Protein AF-D6TX78-F1 (afdb_monomer_lite)

Radius of gyration: 30.24 Å; chains: 1; bounding box: 43×38×81 Å

Foldseek 3Di:
DDDQDDDPVLVVCCVVPVVS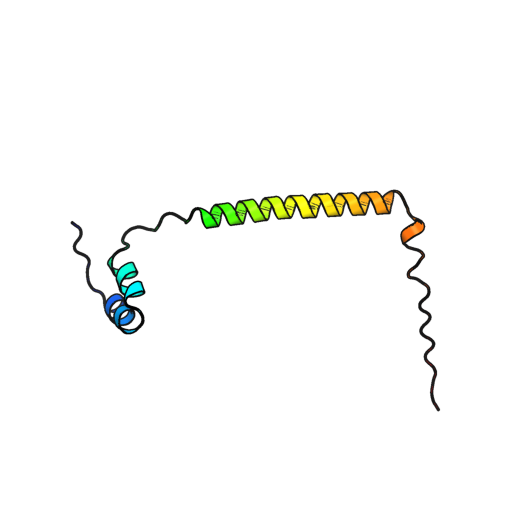SCCVRPDPDPPDDPCVVVVVVVVVVVVVVVVVVVVVVVVVVCVVDVPPPPPPPPPPPPPDDDD

Structure (mmCIF, N/CA/C/O backbone):
data_AF-D6TX78-F1
#
_entry.id   AF-D6TX78-F1
#
loop_
_atom_site.group_PDB
_atom_site.id
_atom_site.type_symbol
_atom_site.label_atom_id
_atom_site.label_alt_id
_atom_site.label_comp_id
_atom_site.label_asym_id
_atom_site.label_entity_id
_atom_site.label_seq_id
_atom_site.pdbx_PDB_ins_code
_atom_site.Cartn_x
_atom_site.Cartn_y
_atom_site.Cartn_z
_atom_site.occupancy
_atom_site.B_iso_or_equiv
_atom_site.auth_seq_id
_atom_site.auth_comp_id
_atom_site.auth_asym_id
_atom_site.auth_atom_id
_atom_site.pdbx_PDB_model_num
ATOM 1 N N . MET A 1 1 ? -0.263 14.547 24.449 1.00 46.06 1 MET A N 1
ATOM 2 C CA . MET A 1 1 ? -1.255 13.536 24.015 1.00 46.06 1 MET A CA 1
ATOM 3 C C . MET A 1 1 ? -2.406 14.254 23.333 1.00 46.06 1 MET A C 1
ATOM 5 O O . MET A 1 1 ? -3.111 14.990 24.011 1.00 46.06 1 MET A O 1
ATOM 9 N N . GLN A 1 2 ? -2.587 14.087 22.021 1.00 59.22 2 GLN A N 1
ATOM 10 C CA . GLN A 1 2 ? -3.828 14.520 21.375 1.00 59.22 2 GLN A CA 1
ATOM 11 C C . GLN A 1 2 ? -4.953 13.549 21.750 1.00 59.22 2 GLN A C 1
ATOM 13 O O . GLN A 1 2 ? -4.761 12.332 21.7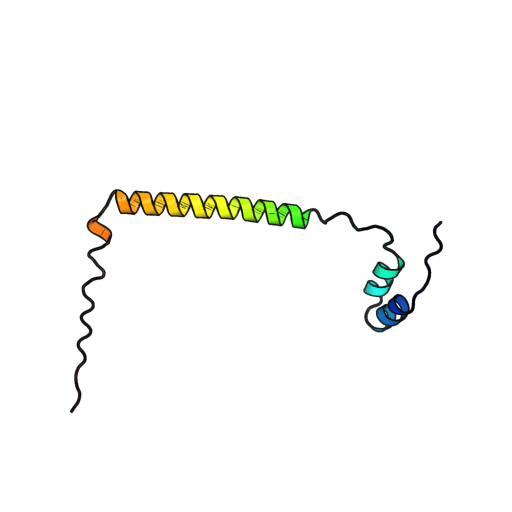71 1.00 59.22 2 GLN A O 1
ATOM 18 N N . LYS A 1 3 ? -6.119 14.084 22.112 1.00 64.69 3 LYS A N 1
ATOM 19 C CA . LYS A 1 3 ? -7.291 13.285 22.471 1.00 64.69 3 LYS A CA 1
ATOM 20 C C . LYS A 1 3 ? -7.981 12.843 21.180 1.00 64.69 3 LYS A C 1
ATOM 22 O O . LYS A 1 3 ? -8.698 13.631 20.573 1.00 64.69 3 LYS A O 1
ATOM 27 N N . LYS A 1 4 ? -7.760 11.590 20.773 1.00 75.19 4 LYS A N 1
ATOM 28 C CA . LYS A 1 4 ? -8.399 10.985 19.594 1.00 75.19 4 LYS A CA 1
ATOM 29 C C . LYS A 1 4 ? -9.919 10.976 19.780 1.00 75.19 4 LYS A C 1
ATOM 31 O O . LYS A 1 4 ? -10.429 10.402 20.744 1.00 75.19 4 LYS A O 1
ATOM 36 N N . ARG A 1 5 ? -10.640 11.675 18.901 1.00 85.69 5 ARG A N 1
ATOM 37 C CA . ARG A 1 5 ? -12.099 11.829 18.972 1.00 85.69 5 ARG A CA 1
ATOM 38 C C . ARG A 1 5 ? -12.761 10.712 18.173 1.00 85.69 5 ARG A C 1
ATOM 40 O O . ARG A 1 5 ? -12.532 10.595 16.977 1.00 85.69 5 ARG A O 1
ATOM 47 N N . ILE A 1 6 ? -13.607 9.918 18.826 1.00 89.81 6 ILE A N 1
ATOM 48 C CA . ILE A 1 6 ? -14.418 8.904 18.145 1.00 89.81 6 ILE A CA 1
ATOM 49 C C . ILE A 1 6 ? -15.488 9.627 17.319 1.00 89.81 6 ILE A C 1
ATOM 51 O O . ILE A 1 6 ? -16.317 10.356 17.868 1.00 89.81 6 ILE A O 1
ATOM 55 N N . THR A 1 7 ? -15.450 9.449 16.002 1.00 90.50 7 THR A N 1
ATOM 56 C CA . THR A 1 7 ? -16.434 9.981 15.052 1.00 90.50 7 THR A CA 1
ATOM 57 C C . THR A 1 7 ? -17.393 8.880 14.602 1.00 90.50 7 THR A C 1
ATOM 59 O O . THR A 1 7 ? -17.120 7.690 14.766 1.00 90.50 7 THR A O 1
ATOM 62 N N . PHE A 1 8 ? -18.521 9.272 14.006 1.00 92.62 8 PHE A N 1
ATOM 63 C CA . PHE A 1 8 ? -19.485 8.326 13.437 1.00 92.62 8 PHE A CA 1
ATOM 64 C C . PHE A 1 8 ? -18.840 7.394 12.396 1.00 92.62 8 PHE A C 1
ATOM 66 O O . PHE A 1 8 ? -19.092 6.193 12.406 1.00 92.62 8 PHE A O 1
ATOM 73 N N . GLU A 1 9 ? -17.936 7.914 11.563 1.00 87.38 9 GLU A N 1
ATOM 74 C CA . GLU A 1 9 ? -17.194 7.120 10.575 1.00 87.38 9 GLU A CA 1
ATOM 75 C C . GLU A 1 9 ? -16.328 6.028 11.213 1.00 87.38 9 GLU A C 1
ATOM 77 O O . GLU A 1 9 ? -16.266 4.921 10.684 1.00 87.38 9 GLU A O 1
ATOM 82 N N . ILE A 1 10 ? -15.708 6.296 12.367 1.00 89.38 10 ILE A N 1
ATOM 83 C CA . ILE A 1 10 ? -14.913 5.301 13.104 1.00 89.38 10 ILE A CA 1
ATOM 84 C C . ILE A 1 10 ? -15.817 4.184 13.638 1.00 89.38 10 ILE A C 1
ATOM 86 O O . ILE A 1 10 ? -15.457 3.011 13.558 1.00 89.38 10 ILE A O 1
ATOM 90 N N . VAL A 1 11 ? -17.011 4.529 14.132 1.00 93.81 11 VAL A N 1
ATOM 91 C CA . VAL A 1 11 ? -17.993 3.552 14.633 1.00 93.81 11 VAL A CA 1
ATOM 92 C C . VAL A 1 11 ? -18.516 2.666 13.500 1.00 93.81 11 VAL A C 1
ATOM 94 O O . VAL A 1 11 ? -18.564 1.445 13.645 1.00 93.81 11 VAL A O 1
ATOM 97 N N . VAL A 1 12 ? -18.849 3.258 12.350 1.00 95.00 12 VAL A N 1
ATOM 98 C CA . VAL A 1 12 ? -19.278 2.514 11.154 1.00 95.00 12 VAL A CA 1
ATOM 99 C C . VAL A 1 12 ? -18.144 1.647 10.608 1.00 95.00 12 VAL A C 1
ATOM 101 O O . VAL A 1 12 ? -18.362 0.496 10.242 1.00 95.00 12 VAL A O 1
ATOM 104 N N . ALA A 1 13 ? -16.914 2.161 10.578 1.00 92.38 13 ALA A N 1
ATOM 105 C CA . ALA A 1 13 ? -15.764 1.375 10.158 1.00 92.38 13 ALA A CA 1
ATOM 106 C C . ALA A 1 13 ? -15.520 0.188 11.095 1.00 92.38 13 ALA A C 1
ATOM 108 O O . ALA A 1 13 ? -15.144 -0.871 10.610 1.00 92.38 13 ALA A O 1
ATOM 109 N N . TYR A 1 14 ? -15.764 0.323 12.402 1.00 93.94 14 TYR A N 1
ATOM 110 C CA . TYR A 1 14 ? -15.506 -0.743 13.374 1.00 93.94 14 TYR A CA 1
ATOM 111 C C . TYR A 1 14 ? -16.410 -1.959 13.154 1.00 93.94 14 TYR A C 1
ATOM 113 O O . TYR A 1 14 ? -15.935 -3.089 13.235 1.00 93.94 14 TYR A O 1
ATOM 121 N N . SER A 1 15 ? -17.685 -1.738 12.817 1.00 94.75 15 SER A N 1
ATOM 122 C CA . SER A 1 15 ? -18.624 -2.830 12.531 1.00 94.75 15 SER A CA 1
ATOM 123 C C . SER A 1 15 ? -18.326 -3.554 11.215 1.00 94.75 15 SER A C 1
ATOM 125 O O . SER A 1 15 ? -18.642 -4.732 11.082 1.00 94.75 15 SER A O 1
ATOM 127 N N . GLN A 1 16 ? -17.705 -2.868 10.253 1.00 94.50 16 GLN A N 1
ATOM 128 C CA . GLN A 1 16 ? -17.357 -3.433 8.947 1.00 94.50 16 GLN A CA 1
ATOM 129 C C . GLN A 1 16 ? -15.965 -4.078 8.937 1.00 94.50 16 GLN A C 1
ATOM 131 O O . GLN A 1 16 ? -15.762 -5.129 8.337 1.00 94.50 16 GLN A O 1
ATOM 136 N N . CYS A 1 17 ? -14.985 -3.415 9.554 1.00 92.44 17 CYS A N 1
ATOM 137 C CA . CYS A 1 17 ? -13.583 -3.809 9.592 1.00 92.44 17 CYS A CA 1
ATOM 138 C C . CYS A 1 17 ? -12.860 -3.110 10.765 1.00 92.44 17 CYS A C 1
ATOM 140 O O . CYS A 1 17 ? -12.452 -1.948 10.644 1.00 92.44 17 CYS A O 1
ATOM 142 N N . PRO A 1 18 ? -12.616 -3.816 11.886 1.00 90.31 18 PRO A N 1
ATOM 143 C CA . PRO A 1 18 ? -11.945 -3.252 13.061 1.00 90.31 18 PRO A CA 1
ATOM 144 C C . PRO A 1 18 ? -10.576 -2.635 12.750 1.00 90.31 18 PRO A C 1
ATOM 146 O O . PRO A 1 18 ? -10.203 -1.610 13.319 1.00 90.31 18 PRO A O 1
ATOM 149 N N . GLN A 1 19 ? -9.846 -3.216 11.795 1.00 85.88 19 GLN A N 1
ATOM 150 C CA . GLN A 1 19 ? -8.545 -2.713 11.359 1.00 85.88 19 GLN A CA 1
ATOM 151 C C . GLN A 1 19 ? -8.655 -1.350 10.656 1.00 85.88 19 GLN A C 1
ATOM 153 O O . GLN A 1 19 ? -7.832 -0.466 10.883 1.00 85.88 19 GLN A O 1
ATOM 158 N N . LYS A 1 20 ? -9.705 -1.130 9.857 1.00 85.19 20 LYS A N 1
ATOM 159 C CA . LYS A 1 20 ? -9.983 0.167 9.222 1.00 85.19 20 LYS A CA 1
ATOM 160 C C . LYS A 1 20 ? -10.314 1.239 10.261 1.00 85.19 20 LYS A C 1
ATOM 162 O O . LYS A 1 20 ? -9.822 2.359 10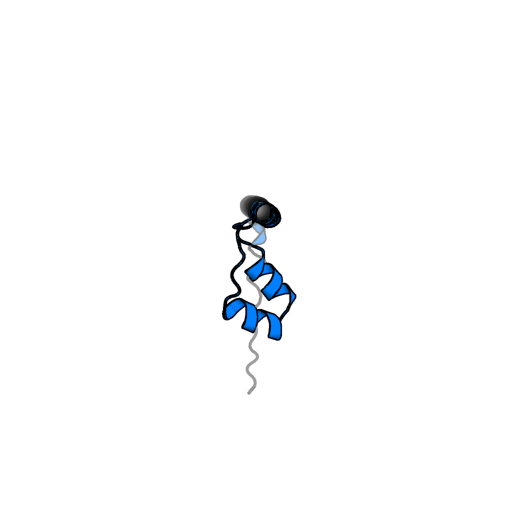.154 1.00 85.19 20 LYS A O 1
ATOM 167 N N . ALA A 1 21 ? -11.106 0.895 11.277 1.00 89.12 21 ALA A N 1
ATOM 168 C CA . ALA A 1 21 ? -11.401 1.801 12.387 1.00 89.12 21 ALA A CA 1
ATOM 169 C C . ALA A 1 21 ? -10.144 2.161 13.185 1.00 89.12 21 ALA A C 1
ATOM 171 O O . ALA A 1 21 ? -9.979 3.317 13.565 1.00 89.12 21 ALA A O 1
ATOM 172 N N . PHE A 1 22 ? -9.243 1.195 13.392 1.00 86.00 22 PHE A N 1
ATOM 173 C CA . PHE A 1 22 ? -7.952 1.445 14.024 1.00 86.00 22 PHE A CA 1
ATOM 174 C C . PHE A 1 22 ? -7.126 2.457 13.231 1.00 86.00 22 PHE A C 1
ATOM 176 O O . PHE A 1 22 ? -6.642 3.413 13.824 1.00 86.00 22 PHE A O 1
ATOM 183 N N . PHE A 1 23 ? -7.008 2.302 11.909 1.00 83.94 23 PHE A N 1
ATOM 184 C CA . PHE A 1 23 ? -6.294 3.280 11.086 1.00 83.94 23 PHE A CA 1
ATOM 185 C C . PHE A 1 23 ? -6.944 4.664 11.169 1.00 83.94 23 PHE A C 1
ATOM 187 O O . PHE A 1 23 ? -6.272 5.605 11.566 1.00 83.94 23 PHE A O 1
ATOM 194 N N . LEU A 1 24 ? -8.255 4.777 10.940 1.00 82.44 24 LEU A N 1
ATOM 195 C CA . LEU A 1 24 ? -8.975 6.059 11.018 1.00 82.44 24 LEU A CA 1
ATOM 196 C C . LEU A 1 24 ? -8.857 6.753 12.384 1.00 82.44 24 LEU A C 1
ATOM 198 O O . LEU A 1 24 ? -8.792 7.975 12.449 1.00 82.44 24 LEU A O 1
ATOM 202 N N . LEU A 1 25 ? -8.844 5.986 13.477 1.00 83.31 25 LEU A N 1
ATOM 203 C CA . LEU A 1 25 ? -8.685 6.521 14.829 1.00 83.31 25 LEU A CA 1
ATOM 204 C C . LEU A 1 25 ? -7.223 6.868 15.140 1.00 83.31 25 LEU A C 1
ATOM 206 O O . LEU A 1 25 ? -6.970 7.728 15.984 1.00 83.31 25 LEU A O 1
ATOM 210 N N . CYS A 1 26 ? -6.258 6.176 14.524 1.00 76.94 26 CYS A N 1
ATOM 211 C CA . CYS A 1 26 ? -4.855 6.250 14.913 1.00 76.94 26 CYS A CA 1
ATOM 212 C C . CYS A 1 26 ? -3.935 7.049 14.000 1.00 76.94 26 CYS A C 1
ATOM 214 O O . CYS A 1 26 ? -2.865 7.423 14.482 1.00 76.94 26 CYS A O 1
ATOM 216 N N . THR A 1 27 ? -4.327 7.334 12.763 1.00 70.19 27 THR A N 1
ATOM 217 C CA . THR A 1 27 ? -3.504 8.075 11.806 1.00 70.19 27 THR A CA 1
ATOM 218 C C . THR A 1 27 ? -3.929 9.543 11.752 1.00 70.19 27 THR A C 1
ATOM 220 O O . THR A 1 27 ? -4.768 9.913 10.937 1.00 70.19 27 THR A O 1
ATOM 223 N N . ASP A 1 28 ? -3.340 10.382 12.610 1.00 59.53 28 ASP A N 1
ATOM 224 C CA . ASP A 1 28 ? -3.280 11.839 12.364 1.00 59.53 28 ASP A CA 1
ATOM 225 C C . ASP A 1 28 ? -2.176 12.182 11.344 1.00 59.53 28 ASP A C 1
ATOM 227 O O . ASP A 1 28 ? -2.138 13.273 10.778 1.00 59.53 28 ASP A O 1
ATOM 231 N N . GLU A 1 29 ? -1.256 11.246 11.104 1.00 61.91 29 GLU A N 1
ATOM 232 C CA . GLU A 1 29 ? -0.159 11.417 10.165 1.00 61.91 29 GLU A CA 1
ATOM 233 C C . GLU A 1 29 ? -0.636 11.076 8.756 1.00 61.91 29 GLU A C 1
ATOM 235 O O . GLU A 1 29 ? -1.080 9.958 8.479 1.00 61.91 29 GLU A O 1
ATOM 240 N N . GLN A 1 30 ? -0.517 12.053 7.852 1.00 55.88 30 GLN A N 1
ATOM 241 C CA . GLN A 1 30 ? -0.407 11.775 6.427 1.00 55.88 30 GLN A CA 1
ATOM 242 C C . GLN A 1 30 ? 0.754 10.794 6.280 1.00 55.88 30 GLN A C 1
ATOM 244 O O . GLN A 1 30 ? 1.912 11.190 6.398 1.00 55.88 30 GLN A O 1
ATOM 249 N N . GLY A 1 31 ? 0.433 9.506 6.144 1.00 56.97 31 GLY A N 1
ATOM 250 C CA . GLY A 1 31 ? 1.438 8.462 6.038 1.00 56.97 31 GLY A CA 1
ATOM 251 C C . GLY A 1 31 ? 2.450 8.853 4.972 1.00 56.97 31 GLY A C 1
ATOM 252 O O . GLY A 1 31 ? 2.070 9.291 3.882 1.00 56.97 31 GLY A O 1
ATOM 253 N N . THR A 1 32 ? 3.732 8.734 5.301 1.00 59.62 32 THR A N 1
ATOM 254 C CA . THR A 1 32 ? 4.814 8.897 4.336 1.00 59.62 32 THR A CA 1
ATOM 255 C C . THR A 1 32 ? 4.476 8.046 3.109 1.00 59.62 32 THR A C 1
ATOM 257 O O . THR A 1 32 ? 4.115 6.875 3.285 1.00 59.62 32 THR A O 1
ATOM 260 N N . PRO A 1 33 ? 4.5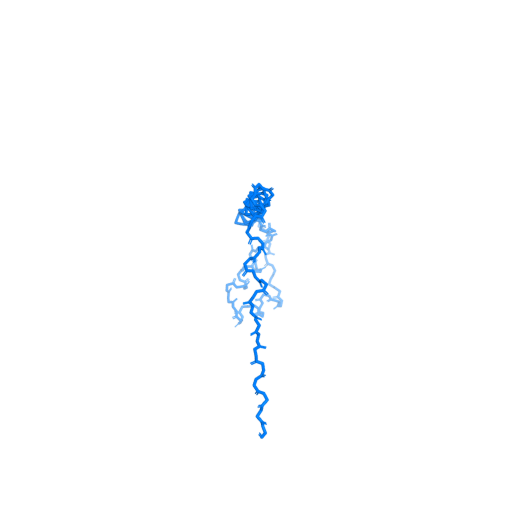23 8.597 1.880 1.00 58.56 33 PRO A N 1
ATOM 261 C CA . PRO A 1 33 ? 4.325 7.802 0.677 1.00 58.56 33 PRO A CA 1
ATOM 262 C C . PRO A 1 33 ? 5.211 6.562 0.762 1.00 58.56 33 PRO A C 1
ATOM 264 O O . PRO A 1 33 ? 6.417 6.669 0.969 1.00 58.56 33 PRO A O 1
ATOM 267 N N . HIS A 1 34 ? 4.598 5.380 0.708 1.00 64.62 34 HIS A N 1
ATOM 268 C CA . HIS A 1 34 ? 5.341 4.136 0.849 1.00 64.62 34 HIS A CA 1
ATOM 269 C C . HIS A 1 34 ? 6.371 4.063 -0.281 1.00 64.62 34 HIS A C 1
ATOM 271 O O . HIS A 1 34 ? 5.988 4.156 -1.447 1.00 64.62 34 HIS A O 1
ATOM 277 N N . GLU A 1 35 ? 7.641 3.815 0.059 1.00 69.25 35 GLU A N 1
ATOM 278 C CA . GLU A 1 35 ? 8.783 3.728 -0.879 1.00 69.25 35 GLU A CA 1
ATOM 279 C C . GLU A 1 35 ? 8.541 2.791 -2.077 1.00 69.25 35 GLU A C 1
ATOM 281 O O . GLU A 1 35 ? 9.163 2.905 -3.130 1.00 69.25 35 GLU A O 1
ATOM 286 N N . TYR A 1 36 ? 7.576 1.879 -1.952 1.00 72.19 36 TYR A N 1
ATOM 287 C CA . TYR A 1 36 ? 7.126 1.007 -3.022 1.00 72.19 36 TYR A CA 1
ATOM 288 C C . TYR A 1 36 ? 6.579 1.784 -4.226 1.00 72.19 36 TYR A C 1
ATOM 290 O O . TYR A 1 36 ? 6.762 1.362 -5.364 1.00 72.19 36 TYR A O 1
ATOM 298 N N . ARG A 1 37 ? 5.935 2.935 -4.003 1.00 69.12 37 ARG A N 1
ATOM 299 C CA . ARG A 1 37 ? 5.428 3.781 -5.087 1.00 69.12 37 ARG A CA 1
ATOM 300 C C . ARG A 1 37 ? 6.573 4.372 -5.911 1.00 69.12 37 ARG A C 1
ATOM 302 O O . ARG A 1 37 ? 6.530 4.286 -7.134 1.00 69.12 37 ARG A O 1
ATOM 309 N N . ASP A 1 38 ? 7.626 4.836 -5.246 1.00 73.25 38 ASP A N 1
ATOM 310 C CA . ASP A 1 38 ? 8.825 5.365 -5.905 1.00 73.25 38 ASP A CA 1
ATOM 311 C C . ASP A 1 38 ? 9.582 4.265 -6.663 1.00 73.25 38 ASP A C 1
ATOM 313 O O . ASP A 1 38 ? 10.068 4.475 -7.775 1.00 73.25 38 ASP A O 1
ATOM 317 N N . MET A 1 39 ? 9.630 3.051 -6.106 1.00 75.88 39 MET A N 1
ATOM 318 C CA . MET A 1 39 ? 10.182 1.883 -6.796 1.00 75.88 39 MET A CA 1
ATOM 319 C C . MET A 1 39 ? 9.397 1.529 -8.067 1.00 75.88 39 MET A C 1
ATOM 321 O O . MET A 1 39 ? 10.005 1.185 -9.082 1.00 75.88 39 MET A O 1
ATOM 325 N N . LEU A 1 40 ? 8.061 1.612 -8.036 1.00 73.88 40 LEU A N 1
ATOM 326 C CA . LEU A 1 40 ? 7.216 1.349 -9.206 1.00 73.88 40 LEU A CA 1
ATOM 327 C C . LEU A 1 40 ? 7.435 2.382 -10.318 1.00 73.88 40 LEU A C 1
ATOM 329 O O . LEU A 1 40 ? 7.510 2.003 -11.489 1.00 73.88 40 LEU A O 1
ATOM 333 N N . ASP A 1 41 ? 7.584 3.658 -9.966 1.00 75.50 41 ASP A N 1
ATOM 334 C CA . ASP A 1 41 ? 7.859 4.716 -10.942 1.00 75.50 41 ASP A CA 1
ATOM 335 C C . ASP A 1 41 ? 9.254 4.552 -11.570 1.00 75.50 41 ASP A C 1
ATOM 337 O O . ASP A 1 41 ? 9.386 4.566 -12.797 1.00 75.50 41 ASP A O 1
ATOM 341 N N . GLN A 1 42 ? 10.282 4.230 -10.775 1.00 77.62 42 GLN A N 1
ATOM 342 C CA . GLN A 1 42 ? 11.613 3.901 -11.309 1.00 77.62 42 GLN A CA 1
ATOM 343 C C . GLN A 1 42 ? 11.593 2.678 -12.237 1.00 77.62 42 GLN A C 1
ATOM 345 O O . GLN A 1 42 ? 12.292 2.644 -13.255 1.00 77.62 42 GLN A O 1
ATOM 350 N N . GLN A 1 43 ? 10.801 1.656 -11.902 1.00 75.81 43 GLN A N 1
ATOM 351 C CA . GLN A 1 43 ? 10.645 0.463 -12.735 1.00 75.81 43 GLN A CA 1
ATOM 352 C C . GLN A 1 43 ? 9.994 0.814 -14.081 1.00 75.81 43 GLN A C 1
ATOM 354 O O . GLN A 1 43 ? 10.427 0.333 -15.130 1.00 75.81 43 GLN A O 1
ATOM 359 N N . LYS A 1 44 ? 8.974 1.676 -14.068 1.00 74.94 44 LYS A N 1
ATOM 360 C CA . LYS A 1 44 ? 8.285 2.155 -15.270 1.00 74.94 44 LYS A CA 1
ATOM 361 C C . LYS A 1 44 ? 9.231 2.926 -16.192 1.00 74.94 44 LYS A C 1
ATOM 363 O O . LYS A 1 44 ? 9.225 2.672 -17.398 1.00 74.94 44 LYS A O 1
ATOM 368 N N . ASP A 1 45 ? 10.088 3.782 -15.644 1.00 77.12 45 ASP A N 1
ATOM 369 C CA . ASP A 1 45 ? 11.068 4.536 -16.432 1.00 77.12 45 ASP A CA 1
ATOM 370 C C . ASP A 1 45 ? 12.125 3.626 -17.069 1.00 77.12 45 ASP A C 1
ATOM 372 O O . ASP A 1 45 ? 12.453 3.778 -18.250 1.00 77.12 45 ASP A O 1
ATOM 376 N N . ARG A 1 46 ? 12.621 2.625 -16.331 1.00 74.56 46 ARG A N 1
ATOM 377 C CA . ARG A 1 46 ? 13.542 1.609 -16.874 1.00 74.56 46 ARG A CA 1
ATOM 378 C C . ARG A 1 46 ? 12.887 0.796 -17.990 1.00 74.56 46 ARG A C 1
ATOM 380 O O . ARG A 1 46 ? 13.489 0.606 -19.045 1.00 74.56 46 ARG A O 1
ATOM 387 N N . ASN A 1 47 ? 11.639 0.375 -17.801 1.00 74.75 47 ASN A N 1
ATOM 388 C CA . ASN A 1 47 ? 10.884 -0.362 -18.816 1.00 74.75 47 ASN A CA 1
ATOM 389 C C . ASN A 1 47 ? 10.632 0.491 -20.073 1.00 74.75 47 ASN A C 1
ATOM 391 O O . ASN A 1 47 ? 10.753 -0.001 -21.198 1.00 74.75 47 ASN A O 1
ATOM 395 N N . GLY A 1 48 ? 10.341 1.785 -19.909 1.00 76.56 48 GLY A N 1
ATOM 396 C CA . GLY A 1 48 ? 10.219 2.737 -21.017 1.00 76.56 48 GLY A CA 1
ATOM 397 C C . GLY A 1 48 ? 11.519 2.886 -21.816 1.00 76.56 48 GLY A C 1
ATOM 398 O O . GLY A 1 48 ? 11.512 2.903 -23.047 1.00 76.56 48 GLY A O 1
ATOM 399 N N . GLN A 1 49 ? 12.662 2.916 -21.133 1.00 70.44 49 GLN A N 1
ATOM 400 C CA . GLN A 1 49 ? 13.967 2.971 -21.794 1.00 70.44 49 GLN A CA 1
ATOM 401 C C . GLN A 1 49 ? 14.286 1.677 -22.558 1.00 70.44 49 GLN A C 1
ATOM 403 O O . GLN A 1 49 ? 14.734 1.748 -23.702 1.00 70.44 49 GLN A O 1
ATOM 408 N N . ILE A 1 50 ? 14.004 0.505 -21.977 1.00 74.38 50 ILE A N 1
ATOM 409 C CA . ILE A 1 50 ? 14.217 -0.806 -22.620 1.00 74.38 50 ILE A CA 1
ATOM 410 C C . ILE A 1 50 ? 13.353 -0.957 -23.879 1.00 74.38 50 ILE A C 1
ATOM 412 O O . ILE A 1 50 ? 13.833 -1.386 -24.926 1.00 74.38 50 ILE A O 1
ATOM 416 N N . THR A 1 51 ? 12.079 -0.573 -23.807 1.00 72.12 51 THR A N 1
ATOM 417 C CA . THR A 1 51 ? 11.177 -0.633 -24.969 1.00 72.12 51 THR A CA 1
ATOM 418 C C . THR A 1 51 ? 11.635 0.311 -26.084 1.00 72.12 51 THR A C 1
ATOM 420 O O . THR A 1 51 ? 11.690 -0.091 -27.246 1.00 72.12 51 THR A O 1
ATOM 423 N N . SER A 1 52 ? 12.056 1.532 -25.742 1.00 81.38 52 SER A N 1
ATOM 424 C CA . SER A 1 52 ? 12.585 2.512 -26.701 1.00 81.38 52 SER A CA 1
ATOM 425 C C . SER A 1 52 ? 13.859 2.034 -27.409 1.00 81.38 52 SER A C 1
ATOM 427 O O . SER A 1 52 ? 13.980 2.160 -28.632 1.00 81.38 52 SER A O 1
ATOM 429 N N . THR A 1 53 ? 14.813 1.450 -26.677 1.00 77.50 53 THR A N 1
ATOM 430 C CA . THR A 1 53 ? 16.059 0.936 -27.270 1.00 77.50 53 THR A CA 1
ATOM 431 C C . THR A 1 53 ? 15.807 -0.270 -28.167 1.00 77.50 53 THR A C 1
ATOM 433 O O . THR A 1 53 ? 16.367 -0.338 -29.263 1.00 77.50 53 THR A O 1
ATOM 436 N N . HIS A 1 54 ? 14.914 -1.172 -27.760 1.00 79.31 54 HIS A N 1
ATOM 437 C CA . HIS A 1 54 ? 14.542 -2.340 -28.553 1.00 79.31 54 HIS A CA 1
ATOM 438 C C . HIS A 1 54 ? 13.861 -1.948 -29.874 1.00 79.31 54 HIS A C 1
ATOM 440 O O . HIS A 1 54 ? 14.218 -2.462 -30.935 1.00 79.31 54 HIS A O 1
ATOM 446 N N . LEU A 1 55 ? 12.944 -0.973 -29.846 1.00 81.44 55 LEU A N 1
ATOM 447 C CA . LEU A 1 55 ? 12.299 -0.452 -31.057 1.00 81.44 55 LEU A CA 1
ATOM 448 C C . LEU A 1 55 ? 13.302 0.217 -32.007 1.00 81.44 55 LEU A C 1
ATOM 450 O O . LEU A 1 55 ? 13.259 -0.025 -33.214 1.00 81.44 55 LEU A O 1
ATOM 454 N N . LYS A 1 56 ? 14.253 1.000 -31.479 1.00 84.69 56 LYS A N 1
ATOM 455 C CA . LYS A 1 56 ? 15.341 1.584 -32.286 1.00 84.69 56 LYS A CA 1
ATOM 456 C C . LYS A 1 56 ? 16.214 0.511 -32.934 1.00 84.69 56 LYS A C 1
ATOM 458 O O . LYS A 1 56 ? 16.570 0.638 -34.103 1.00 84.69 56 LYS A O 1
ATOM 463 N N . TYR A 1 57 ? 16.556 -0.544 -32.196 1.00 83.00 57 TYR A N 1
ATOM 464 C CA . TYR A 1 57 ? 17.344 -1.658 -32.719 1.00 83.00 57 TYR A CA 1
ATOM 465 C C . TYR A 1 57 ? 16.620 -2.382 -33.861 1.00 83.00 57 TYR A C 1
ATOM 467 O O . TYR A 1 57 ? 17.204 -2.549 -34.931 1.00 83.00 57 TYR A O 1
ATOM 475 N N . ILE A 1 58 ? 15.339 -2.722 -33.678 1.00 83.31 58 ILE A N 1
ATOM 476 C CA . ILE A 1 58 ? 14.516 -3.342 -34.727 1.00 83.31 58 ILE A CA 1
ATOM 477 C C . ILE A 1 58 ? 14.447 -2.441 -35.962 1.00 83.31 58 ILE A C 1
ATOM 479 O O . ILE A 1 58 ? 14.713 -2.904 -37.068 1.00 83.31 58 ILE A O 1
ATOM 483 N N . SER A 1 59 ? 14.156 -1.149 -35.788 1.00 82.69 59 SER A N 1
ATOM 484 C CA . SER A 1 59 ? 14.109 -0.198 -36.905 1.00 82.69 59 SER A CA 1
ATOM 485 C C . SER A 1 59 ? 15.432 -0.150 -37.674 1.00 82.69 59 SER A C 1
ATOM 487 O O . SER A 1 59 ? 15.429 -0.107 -38.902 1.00 82.69 59 SER A O 1
ATOM 489 N N . ASN A 1 60 ? 16.565 -0.187 -36.969 1.00 85.50 60 ASN A N 1
ATOM 490 C CA . ASN A 1 60 ? 17.889 -0.194 -37.585 1.00 85.50 60 ASN A CA 1
ATOM 491 C C . ASN A 1 60 ? 18.191 -1.500 -38.330 1.00 85.50 60 ASN A C 1
ATOM 493 O O . ASN A 1 60 ? 18.845 -1.458 -39.371 1.00 85.50 60 ASN A O 1
ATOM 497 N N . LEU A 1 61 ? 17.740 -2.650 -37.820 1.00 79.75 61 LEU A N 1
ATOM 498 C CA . LEU A 1 61 ? 17.871 -3.931 -38.519 1.00 79.75 61 LEU A CA 1
ATOM 499 C C . LEU A 1 61 ? 17.048 -3.946 -39.809 1.00 79.75 61 LEU A C 1
ATOM 501 O O . LEU A 1 61 ? 17.572 -4.313 -40.858 1.00 79.75 61 LEU A O 1
ATOM 505 N N . LEU A 1 62 ? 15.798 -3.480 -39.746 1.00 78.25 62 LEU A N 1
ATOM 506 C CA . LEU A 1 62 ? 14.923 -3.377 -40.915 1.00 78.25 62 LEU A CA 1
ATOM 507 C C . LEU A 1 62 ? 15.488 -2.402 -41.962 1.00 78.25 62 LEU A C 1
ATOM 509 O O . LEU A 1 62 ? 15.447 -2.690 -43.153 1.00 78.25 62 LEU A O 1
ATOM 513 N N . ALA A 1 63 ? 16.095 -1.291 -41.531 1.00 77.19 63 ALA A N 1
ATOM 514 C CA . ALA A 1 63 ? 16.734 -0.330 -42.433 1.00 77.19 63 ALA A CA 1
ATOM 515 C C . ALA A 1 63 ? 18.003 -0.876 -43.118 1.00 77.19 63 ALA A C 1
ATOM 517 O O . ALA A 1 63 ? 18.338 -0.455 -44.223 1.00 77.19 63 ALA A O 1
ATOM 518 N N . LYS A 1 64 ? 18.720 -1.807 -42.476 1.00 78.81 64 LYS A N 1
ATOM 519 C CA . LYS A 1 64 ? 19.963 -2.406 -42.998 1.00 78.81 64 LYS A CA 1
ATOM 520 C C . LYS A 1 64 ? 19.733 -3.655 -43.853 1.00 78.81 64 LYS A C 1
ATOM 522 O O . LYS A 1 64 ? 20.679 -4.163 -44.450 1.00 78.81 64 LYS A O 1
ATOM 527 N N . SER A 1 65 ? 18.512 -4.181 -43.913 1.00 70.88 65 SER A N 1
ATOM 528 C CA . SER A 1 65 ? 18.185 -5.397 -44.666 1.00 70.88 65 SER A CA 1
ATOM 529 C C . SER A 1 65 ? 16.775 -5.293 -45.268 1.00 70.88 65 SER A C 1
ATOM 531 O O . SER A 1 65 ? 15.820 -5.799 -44.682 1.00 70.88 65 SER A O 1
ATOM 533 N N . PRO A 1 66 ? 16.630 -4.664 -46.455 1.00 63.41 66 PRO A N 1
ATOM 534 C CA . PRO A 1 66 ? 15.330 -4.407 -47.089 1.00 63.41 66 PRO A CA 1
ATOM 535 C C . PRO A 1 66 ? 14.569 -5.680 -47.496 1.00 63.41 66 PRO A C 1
ATOM 537 O O . PRO A 1 66 ? 13.357 -5.652 -47.683 1.00 63.41 66 PRO A O 1
ATOM 540 N N . CYS A 1 67 ? 15.269 -6.811 -47.617 1.00 54.91 67 CYS A N 1
ATOM 541 C CA . CYS A 1 67 ? 14.742 -8.060 -48.168 1.00 54.91 67 CYS A CA 1
ATOM 542 C C . CYS A 1 67 ? 13.699 -8.774 -47.280 1.00 54.91 67 CYS A C 1
ATOM 544 O O . CYS A 1 67 ? 13.157 -9.793 -47.694 1.00 54.91 67 CYS A O 1
ATOM 546 N N . ILE A 1 68 ? 13.417 -8.282 -46.067 1.00 56.34 68 ILE A N 1
ATOM 547 C CA . ILE A 1 68 ? 12.500 -8.935 -45.110 1.00 56.34 68 ILE A CA 1
ATOM 548 C C . ILE A 1 68 ? 11.016 -8.584 -45.368 1.00 56.34 68 ILE A C 1
ATOM 550 O O . ILE A 1 68 ? 10.128 -9.293 -44.901 1.00 56.34 68 ILE A O 1
ATOM 554 N N . LEU A 1 69 ? 10.711 -7.545 -46.159 1.00 54.28 69 LEU A N 1
ATOM 555 C CA . LEU A 1 69 ? 9.326 -7.108 -46.424 1.00 54.28 69 LEU A CA 1
ATOM 556 C C . LEU A 1 69 ? 8.621 -7.843 -47.585 1.00 54.28 69 LEU A C 1
ATOM 558 O O . LEU A 1 69 ? 7.408 -7.726 -47.723 1.00 54.28 69 LEU A O 1
ATOM 562 N N . GLU A 1 70 ? 9.335 -8.635 -48.389 1.00 49.97 70 GLU A N 1
ATOM 563 C CA . GLU A 1 70 ? 8.798 -9.257 -49.618 1.00 49.97 70 GLU A CA 1
ATOM 564 C C . GLU A 1 70 ? 8.087 -10.612 -49.392 1.00 49.97 70 GLU A C 1
ATOM 566 O O . GLU A 1 70 ? 7.528 -11.183 -50.326 1.00 49.97 70 GLU A O 1
ATOM 571 N N . MET A 1 71 ? 8.069 -11.161 -48.169 1.00 48.72 71 MET A N 1
ATOM 572 C CA . MET A 1 71 ? 7.479 -12.491 -47.908 1.00 48.72 71 MET A CA 1
ATOM 573 C C . MET A 1 71 ? 5.989 -12.468 -47.525 1.00 48.72 71 MET A C 1
ATOM 575 O O . MET A 1 71 ? 5.374 -13.528 -47.419 1.00 48.72 71 MET A O 1
ATOM 579 N N . THR A 1 72 ? 5.370 -11.296 -47.341 1.00 52.97 72 THR A N 1
ATOM 580 C CA . THR A 1 72 ? 3.960 -11.191 -46.909 1.00 52.97 72 THR A CA 1
ATOM 581 C C . THR A 1 72 ? 2.955 -10.983 -48.050 1.00 52.97 72 THR A C 1
ATOM 583 O O . THR A 1 72 ? 1.755 -10.948 -47.787 1.00 52.97 72 THR A O 1
ATOM 586 N N . SER A 1 73 ? 3.384 -10.902 -49.318 1.00 49.53 73 SER A N 1
ATOM 587 C CA . SER A 1 73 ? 2.474 -10.593 -50.441 1.00 49.53 73 SER A CA 1
ATOM 588 C C . SER A 1 73 ? 1.820 -11.801 -51.135 1.00 49.53 73 SER A C 1
ATOM 590 O O . SER A 1 73 ? 1.004 -11.615 -52.034 1.00 49.53 73 SER A O 1
ATOM 592 N N . SER A 1 74 ? 2.104 -13.044 -50.732 1.00 51.78 74 SER A N 1
ATOM 593 C CA . SER A 1 74 ? 1.561 -14.240 -51.404 1.00 51.78 74 SER A CA 1
ATOM 594 C C . SER A 1 74 ? 0.707 -15.128 -50.496 1.00 51.78 74 SER A C 1
ATOM 596 O O . SER A 1 74 ? 0.954 -16.320 -50.365 1.00 51.78 74 SER A O 1
ATOM 598 N N . VAL A 1 75 ? -0.365 -14.574 -49.923 1.00 52.47 75 VAL A N 1
ATOM 599 C CA . VAL A 1 75 ? -1.547 -15.375 -49.555 1.00 52.47 75 VAL A CA 1
ATOM 600 C C . VAL A 1 75 ? -2.673 -14.999 -50.511 1.00 52.47 75 VAL A C 1
ATOM 602 O O . VAL A 1 75 ? -3.519 -14.155 -50.230 1.00 52.47 75 VAL A O 1
ATOM 605 N N . LYS A 1 76 ? -2.667 -15.615 -51.695 1.00 51.47 76 LYS A N 1
ATOM 606 C CA . LYS A 1 76 ? -3.806 -15.571 -52.615 1.00 51.47 76 LYS A CA 1
ATOM 607 C C . LYS A 1 76 ? -4.869 -16.513 -52.048 1.00 51.47 76 LYS A C 1
ATOM 609 O O . LYS A 1 76 ? -4.837 -17.714 -52.305 1.00 51.47 76 LYS A O 1
ATOM 614 N N . VAL A 1 77 ? -5.775 -15.979 -51.231 1.00 55.19 77 VAL A N 1
ATOM 615 C CA . VAL A 1 77 ? -6.990 -16.691 -50.819 1.00 55.19 77 VAL A CA 1
ATOM 616 C C . VAL A 1 77 ? -7.800 -16.952 -52.090 1.00 55.19 77 VAL A C 1
ATOM 618 O O . VAL A 1 77 ? -8.418 -16.047 -52.646 1.00 55.19 77 VAL A O 1
ATOM 621 N N . LYS A 1 78 ? -7.744 -18.183 -52.606 1.00 51.59 78 LYS A N 1
ATOM 622 C CA . LYS A 1 78 ? -8.701 -18.654 -53.607 1.00 51.59 78 LYS A CA 1
ATOM 623 C C . LYS A 1 78 ? -10.031 -18.841 -52.885 1.00 51.59 78 LYS A C 1
ATOM 625 O O . LYS A 1 78 ? -10.211 -19.831 -52.183 1.00 51.59 78 LYS A O 1
ATOM 630 N N . HIS A 1 79 ? -10.944 -17.891 -53.046 1.00 51.22 79 HIS A N 1
ATOM 631 C CA . HIS A 1 79 ? -12.352 -18.151 -52.783 1.00 51.22 79 HIS A CA 1
ATOM 632 C C . HIS A 1 79 ? -12.821 -19.171 -53.824 1.00 51.22 79 HIS A C 1
ATOM 634 O O . HIS A 1 79 ? -12.796 -18.901 -55.023 1.00 51.22 79 HIS A O 1
ATOM 640 N N . HIS A 1 80 ? -13.130 -20.382 -53.367 1.00 44.28 80 HIS A N 1
ATOM 641 C CA . HIS A 1 80 ? -13.811 -21.375 -54.180 1.00 44.28 80 HIS A CA 1
ATOM 642 C C . HIS A 1 80 ? -15.302 -21.061 -54.073 1.00 44.28 80 HIS A C 1
ATOM 644 O O . HIS A 1 80 ? -15.929 -21.361 -53.056 1.00 44.28 80 HIS A O 1
ATOM 650 N N . ASP A 1 81 ? -15.848 -20.403 -55.093 1.00 51.09 81 ASP A N 1
ATOM 651 C CA . ASP A 1 81 ? -17.292 -20.280 -55.238 1.00 51.09 81 ASP A CA 1
ATOM 652 C C . ASP A 1 81 ? -17.878 -21.694 -55.325 1.00 51.09 81 ASP A C 1
ATOM 654 O O . ASP A 1 81 ? -17.396 -22.556 -56.065 1.00 51.09 81 ASP A O 1
ATOM 658 N N . THR A 1 82 ? -18.859 -21.954 -54.469 1.00 48.38 82 THR A N 1
ATOM 659 C CA . THR A 1 82 ? -19.643 -23.185 -54.467 1.00 48.38 82 THR A CA 1
ATOM 660 C C . THR A 1 82 ? -20.995 -22.815 -55.049 1.00 48.38 82 THR A C 1
ATOM 662 O O . THR A 1 82 ? -21.747 -22.078 -54.412 1.00 48.38 82 THR A O 1
ATOM 665 N N . SER A 1 83 ? -21.288 -23.296 -56.254 1.00 54.69 83 SER A N 1
ATOM 666 C CA . SER A 1 83 ? -22.653 -23.440 -56.751 1.00 54.69 83 SER A CA 1
ATOM 667 C C . SER A 1 83 ? -22.750 -24.620 -57.700 1.00 54.69 83 SER A C 1
ATOM 669 O O . SER A 1 83 ? -21.722 -24.969 -58.320 1.00 54.69 83 SER A O 1
#

pLDDT: mean 72.42, std 14.44, range [44.28, 95.0]

Organism: NCBI:txid485913

Sequence (83 aa):
MQKKRITFEIVVAYSQCPQKAFFLLCTDEQGTPHEYRDMLDQQKDRNGQITSTHLKYISNLLAKSPCILEMTSSVKVKHHDTS

Secondary structure (DSSP, 8-state):
---PPPPHHHHHHHHH-HHHHHHHHH--S-PPPPHHHHHHHHHHHHHHHHHHHHHHHHHHHHHH-GGGGGGSS----------

=== Feature glossary ===
A reading guide for the features in this record.

Start from the sequence.

  · Sequence gives the chain of amino acids in standard one-letter code (A=alanine, C=cysteine, …, Y=tyrosine), read N→C. It is the only feature that is directly encoded by the gene; all structural features are derived from the folded form of this sequence.

Fold it, and you get atomic coordinates and the backbone conformation that goes with them.

  · Structure coordinates are given as an mmCIF _atom_site loop: one row per atom with element, residue name, chain id, sequence number, and x/y/z position in Å. Only the four main-chain atoms per residue are included here; side chains are omitted to keep the record compact.

  · Backbone dihedral angles. Every residue except chain termini has a φ (preceding-C → N → Cα → C) and a ψ (N → Cα → C → next-N). They are reported in degrees following the IUPAC sign convention. Secondary structure is essentially a statement about which (φ, ψ) basin each residue occupies.

  · Eight-state secondary structure (DSSP): H is the canonical α-helix, G the tighter 3₁₀-helix, I the wider π-helix; E/B are β-structure, T and S are turns and bends, and '-' is everything else. DSSP derives these from the pattern of main-chain N–H···O=C hyd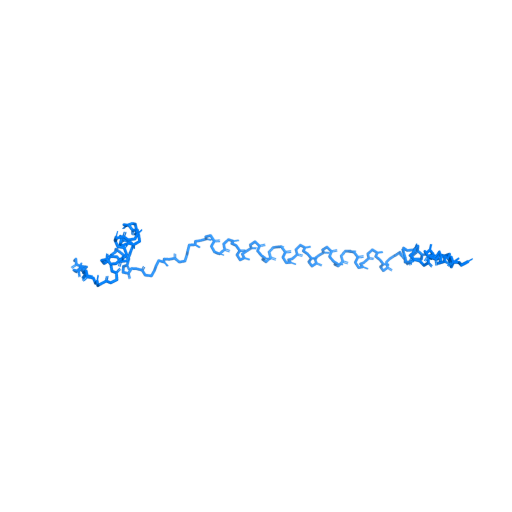rogen bonds, not from the sequence.

  · SS3 is a coarse helix/strand/coil call (letters a/b/c) made by the P-SEA algorithm from inter-Cα distances and dihedrals. It is less detailed than DSSP but needs only Cα positions.

Summarize the fold with a handful of shape descriptors and a per-residue structural alphabet.

  · Radius of gyration (Rg) is the root-mean-square distance of Cα atoms from their centroid — a single number for overall size and compactness. A globular domain of N residues has Rg ≈ 2.2·N^0.38 Å; an extended or disordered chain has a much larger Rg. The Cα contact count is the number of residue pairs whose Cα atoms are within 8 Å and are more than four positions apart in sequence — a standard proxy for tertiary packing density. The bounding box is the smallest axis-aligned box enclosing all Cα atoms.

  · 3Di is Foldseek's structural alphabet. Each residue is assigned one of twenty discrete states based on how its Cα sits relative to its spatial (not sequential) neighbors. Aligning 3Di strings finds structural homologs roughly as well as full 3D superposition, but orders of magnitude faster.

  · Solvent-accessible surface area (SASA) is the area in Å² traced out by the centre of a 1.4 Å probe sphere (a water molecule) rolled over the protein's van der Waals surface (Shrake–Rupley / Lee–Richards construction). Buried residues have near-zero SASA; fully exposed residues can exceed 200 Å². The total SASA scales roughly with the number of surface residues.

Ask how reliable the model is.

  · For AlphaFold models, the B-factor field carries pLDDT — the model's own estimate of local accuracy on a 0–100 scale. Regions with pLDDT<50 should be treated as essentially unmodeled; they often correspond to intrinsically disordered segments.

  · For experimental (PDB) structures, the B-factor (temperature factor) quantifies the positional spread of each atom in the crystal — a combination of thermal vibration and static disorder — in units of Å². High B-factors mark flexible loops or poorly resolved regions; low B-factors mark the rigid, well-ordered core.

  · Predicted Aligned Error (PAE) is an AlphaFold confidence matrix: entry (i, j) is the expected error in the position of residue j, in ångströms, when the prediction is superimposed on the true structure at residue i. Low PAE within a block of residues means that block is internally rigid and well-predicted; high PAE between two blocks means their relative placement is uncertain even if each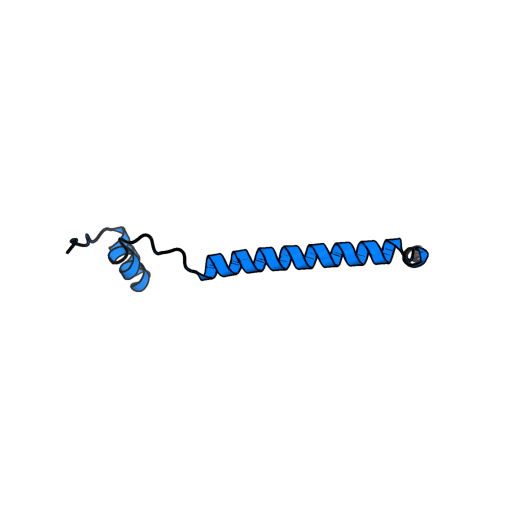 block individually is confident.

Place it in context: what it resembles, what it is annotated as, and how it looks.

  · Structural nearest neighbors (via Foldseek easy-search vs the PDB). Reported per hit: target PDB id, E-value, and alignment TM-score. A TM-score above ~0.5 is the conventional threshold for 'same fold'.

  · Functional annotations link the protein to curated databases. InterPro entries identify conserved domains and families by matching the sequence against member-database signatures (Pfam, PROSITE, CDD, …). Gene Ontology (GO) terms describe molecular function, biological process, and cellular component in a controlled vocabulary. CATH places the structure in a hierarchical fold classification (Class/Architecture/Topology/Homologous-superfamily). The organism is the source species.

  · The contact map is a binary N×N matrix image: pixel (i, j) is dark where Cα_i and Cα_j are within 8 Å and |i−j|>4. Because the |i−j|>4 filter removes local helical contacts, off-diagonal stripes parallel to the main diagonal indicate parallel β-sheets; stripes perpendicular to it indicate antiparallel β-sheets. The Ramachandran plot scatters every residue's (φ, ψ) pair against the sterically allowed regions. The PAE heatmap renders the predicted-aligned-error matrix.

  · Six rendered views show the 3D structure from the faces of a cube — i.e. along ±x, ±y, ±z. Rendering representation is drawn randomly per protein from cartoon (secondary-structure ribbons), sticks (backbone bonds), or molecular surface; coloring is either N→C rainbow (blue at the N-terminus through red at the C-terminus) or one color per chain.